Protein AF-A0A414PQW8-F1 (afdb_monomer_lite)

Sequence (145 aa):
TRRVFRAVLTDNGPEFSDEDAIAALIGEGQGETRLFYCDPRRSDQKGACERNHVEIRKLLPKGRGLRFDRLAPADLSLAMSHVNSEPRGALGFATPARAFRAMLGADAEALLDAYGVEDVPVGELDLTPGLIARAREERGDAPLS

Secondary structure (DSSP, 8-state):
-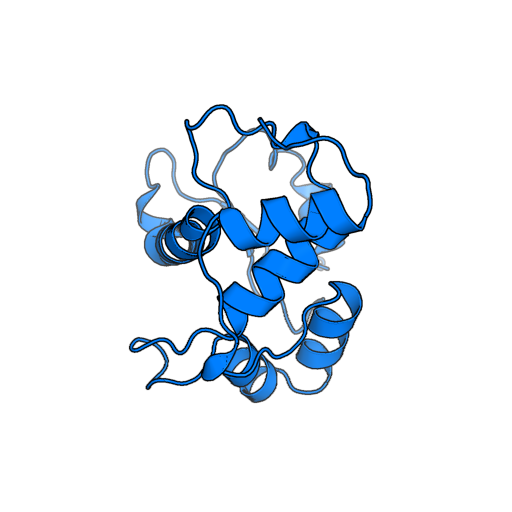TTT-SSEEE-S-GGG--HHHHHHHHTPPTT---EEEPPTT-GGGGHHHHHHHHHHHHHS-TTSS--GGG--HHHHHHHHHHHHHS--GGGTT--HHHHHHHHHTHHHHHHHHHTT-----GGG---SHHHHHHHHHHHTPPP--

pLDDT: mean 92.19, std 6.39, range [59.81, 98.62]

Structure (mmCIF, N/CA/C/O backbone):
data_AF-A0A414PQW8-F1
#
_entry.id   AF-A0A414PQW8-F1
#
loop_
_atom_site.group_PDB
_atom_site.id
_atom_site.type_symbol
_atom_site.label_atom_id
_atom_site.label_alt_id
_atom_site.label_comp_id
_atom_site.label_asym_id
_atom_site.label_entity_id
_atom_site.label_seq_id
_atom_site.pdbx_PDB_ins_code
_atom_site.Cartn_x
_atom_site.Cartn_y
_atom_site.Cartn_z
_atom_site.occupancy
_atom_site.B_iso_or_equiv
_atom_site.auth_seq_id
_atom_site.auth_comp_id
_atom_site.auth_asym_id
_atom_site.auth_atom_id
_atom_site.pdbx_PDB_model_num
ATOM 1 N N . THR A 1 1 ? -14.293 -6.784 6.067 1.00 59.81 1 THR A N 1
ATOM 2 C CA . THR A 1 1 ? -13.756 -5.470 6.507 1.00 59.81 1 THR A CA 1
ATOM 3 C C . THR A 1 1 ? -13.594 -5.332 8.015 1.00 59.81 1 THR A C 1
ATOM 5 O O . THR A 1 1 ? -12.489 -5.004 8.428 1.00 59.81 1 THR A O 1
ATOM 8 N N . ARG A 1 2 ? -14.610 -5.608 8.856 1.00 74.25 2 ARG A N 1
ATOM 9 C CA . ARG A 1 2 ? -14.556 -5.355 10.322 1.00 74.25 2 ARG A CA 1
ATOM 10 C C . ARG A 1 2 ? -13.330 -5.919 11.059 1.00 74.25 2 ARG A C 1
ATOM 12 O O . ARG A 1 2 ? -12.754 -5.243 11.903 1.00 74.25 2 ARG A O 1
ATOM 19 N N . ARG A 1 3 ? -12.906 -7.145 10.729 1.00 78.75 3 ARG A N 1
ATOM 20 C CA . ARG A 1 3 ? -11.729 -7.777 11.352 1.00 78.75 3 ARG A CA 1
ATOM 21 C C . ARG A 1 3 ? -10.398 -7.138 10.956 1.00 78.75 3 ARG A C 1
ATOM 23 O O . ARG A 1 3 ? -9.486 -7.132 11.779 1.00 78.75 3 ARG A O 1
ATOM 30 N N . VAL A 1 4 ? -10.310 -6.623 9.730 1.00 82.62 4 VAL A N 1
ATOM 31 C CA . VAL A 1 4 ? -9.081 -6.074 9.141 1.00 82.62 4 VAL A CA 1
ATOM 32 C C . VAL A 1 4 ? -8.914 -4.604 9.513 1.00 82.62 4 VAL A C 1
ATOM 34 O O . VAL A 1 4 ? -7.872 -4.210 10.021 1.00 82.62 4 VAL A O 1
ATOM 37 N N . PHE A 1 5 ? -9.963 -3.799 9.348 1.00 85.25 5 PHE A N 1
ATOM 38 C CA . PHE A 1 5 ? -9.915 -2.349 9.549 1.00 85.25 5 PHE A CA 1
ATOM 39 C C . PHE A 1 5 ? -10.421 -1.932 10.930 1.00 85.25 5 PHE A C 1
ATOM 41 O O . PHE A 1 5 ? -11.288 -1.072 11.030 1.00 85.25 5 PHE A O 1
ATOM 48 N N . ARG A 1 6 ? -9.953 -2.564 12.014 1.00 87.69 6 ARG A N 1
ATOM 49 C CA . ARG A 1 6 ? -10.504 -2.329 13.369 1.00 87.69 6 ARG A CA 1
ATOM 50 C C . ARG A 1 6 ? -10.535 -0.850 13.760 1.00 87.69 6 ARG A C 1
ATOM 52 O O . ARG A 1 6 ? -11.527 -0.420 14.333 1.00 87.69 6 ARG A O 1
ATOM 59 N N . ALA A 1 7 ? -9.498 -0.112 13.381 1.00 90.88 7 ALA A N 1
ATOM 60 C CA . ALA A 1 7 ? -9.444 1.340 13.403 1.00 90.88 7 ALA A CA 1
ATOM 61 C C . ALA A 1 7 ? -8.796 1.837 12.102 1.00 90.88 7 ALA A C 1
ATOM 63 O O . ALA A 1 7 ? -7.903 1.180 11.559 1.00 90.88 7 ALA A O 1
ATOM 64 N N . VAL A 1 8 ? -9.245 2.988 11.619 1.00 91.75 8 VAL A N 1
ATOM 65 C CA . VAL A 1 8 ? -8.745 3.685 10.436 1.00 91.75 8 VAL A CA 1
ATOM 66 C C . VAL A 1 8 ? -8.411 5.108 10.856 1.00 91.75 8 VAL A C 1
ATOM 68 O O . VAL A 1 8 ? -9.255 5.793 11.417 1.00 91.75 8 VAL A O 1
ATOM 71 N N . LEU A 1 9 ? -7.174 5.533 10.604 1.00 91.44 9 LEU A N 1
ATOM 72 C CA . LEU A 1 9 ? -6.706 6.885 10.893 1.00 91.44 9 LEU A CA 1
ATOM 73 C C . LEU A 1 9 ? -6.414 7.612 9.579 1.00 91.44 9 LEU A C 1
ATOM 75 O O . LEU A 1 9 ? -5.514 7.214 8.833 1.00 91.44 9 LEU A O 1
ATOM 79 N N . THR A 1 10 ? -7.146 8.684 9.312 1.00 90.19 10 THR A N 1
ATOM 80 C CA . THR A 1 10 ? -6.963 9.567 8.156 1.00 90.19 10 THR A CA 1
ATOM 81 C C . THR A 1 10 ? -6.328 10.888 8.590 1.00 90.19 10 THR A C 1
ATOM 83 O O . THR A 1 10 ? -6.155 11.173 9.775 1.00 90.19 10 THR A O 1
ATOM 86 N N . ASP A 1 11 ? -5.889 11.685 7.618 1.00 87.50 11 ASP A N 1
ATOM 87 C CA . ASP A 1 11 ? -5.640 13.105 7.882 1.00 87.50 11 ASP A CA 1
ATOM 88 C C . ASP A 1 11 ? -6.921 13.907 7.606 1.00 87.50 11 ASP A C 1
ATOM 90 O O . ASP A 1 11 ? -7.934 13.356 7.186 1.00 87.50 11 ASP A O 1
ATOM 94 N N . ASN A 1 12 ? -6.871 15.216 7.850 1.00 87.19 12 ASN A N 1
ATOM 95 C CA . ASN A 1 12 ? -7.987 16.128 7.583 1.00 87.19 12 ASN A CA 1
ATOM 96 C C . ASN A 1 12 ? -8.013 16.628 6.127 1.00 87.19 12 ASN A C 1
ATOM 98 O O . ASN A 1 12 ? -8.426 17.762 5.874 1.00 87.19 12 ASN A O 1
ATOM 102 N N . GLY A 1 13 ? -7.495 15.845 5.177 1.00 87.12 13 GLY A N 1
ATOM 103 C CA . GLY A 1 13 ? -7.597 16.163 3.758 1.00 87.12 13 GLY A CA 1
ATOM 104 C C . GLY A 1 13 ? -9.061 16.201 3.296 1.00 87.12 13 GLY A C 1
ATOM 105 O O . GLY A 1 13 ? -9.882 15.424 3.790 1.00 87.12 13 GLY A O 1
ATOM 106 N N . PRO A 1 14 ? -9.427 17.094 2.356 1.00 91.81 14 PRO A N 1
ATOM 107 C CA . PRO A 1 14 ? -10.796 17.190 1.845 1.00 91.81 14 PRO A CA 1
ATOM 108 C C . PRO A 1 14 ? -11.292 15.893 1.187 1.00 91.81 14 PRO A C 1
ATOM 110 O O . PRO A 1 14 ? -12.496 15.646 1.163 1.00 91.81 14 PRO A O 1
ATOM 113 N N . GLU A 1 15 ? -10.391 15.039 0.698 1.00 91.44 15 GLU A N 1
ATOM 114 C CA . GLU A 1 15 ? -10.700 13.706 0.173 1.00 91.44 15 GLU A CA 1
ATOM 115 C C . GLU A 1 15 ? -11.311 12.752 1.217 1.00 91.44 15 GLU A C 1
ATOM 117 O O . GLU A 1 15 ? -11.936 11.765 0.839 1.00 91.44 15 GLU A O 1
ATOM 122 N N . PHE A 1 16 ? -11.171 13.058 2.512 1.00 92.31 16 PHE A N 1
ATOM 123 C CA . PHE A 1 16 ? -11.735 12.290 3.626 1.00 92.31 16 PHE A CA 1
ATOM 124 C C . PHE A 1 16 ? -12.904 13.009 4.316 1.00 92.31 16 PHE A C 1
ATOM 126 O O . PHE A 1 16 ? -13.234 12.672 5.447 1.00 92.31 16 PHE A O 1
ATOM 133 N N . SER A 1 17 ? -13.515 14.011 3.676 1.00 92.81 17 SER A N 1
ATOM 134 C CA . SER A 1 17 ? -14.595 14.810 4.284 1.00 92.81 17 SER A CA 1
ATOM 135 C C . SER A 1 17 ? -15.955 14.107 4.353 1.00 92.81 17 SER A C 1
ATOM 137 O O . SER A 1 17 ? -16.805 14.514 5.139 1.00 92.81 17 SER A O 1
ATOM 139 N N . ASP A 1 18 ? -16.169 13.053 3.561 1.00 95.12 18 ASP A N 1
ATOM 140 C CA . ASP A 1 18 ? -17.387 12.235 3.621 1.00 95.12 18 ASP A CA 1
ATOM 141 C C . ASP A 1 18 ? -17.264 11.164 4.720 1.00 95.12 18 ASP A C 1
ATOM 143 O O . ASP A 1 18 ? -17.057 9.974 4.462 1.00 95.12 18 ASP A O 1
ATOM 147 N N . GLU A 1 19 ? -17.313 11.629 5.970 1.00 93.44 19 GLU A N 1
ATOM 148 C CA . GLU A 1 19 ? -17.167 10.814 7.183 1.00 93.44 19 GLU A CA 1
ATOM 149 C C . GLU A 1 19 ? -18.164 9.647 7.215 1.00 93.44 19 GLU A C 1
ATOM 151 O O . GLU A 1 19 ? -17.771 8.506 7.468 1.00 93.44 19 GLU A O 1
ATOM 156 N N . ASP A 1 20 ? -19.432 9.912 6.887 1.00 92.69 20 ASP A N 1
ATOM 157 C CA . ASP A 1 20 ? -20.512 8.924 6.924 1.00 92.69 20 ASP A CA 1
ATOM 158 C C . ASP A 1 20 ? -20.291 7.800 5.905 1.00 92.69 20 ASP A C 1
ATOM 160 O O . ASP A 1 20 ? -20.425 6.615 6.238 1.00 92.69 20 ASP A O 1
ATOM 164 N N . ALA A 1 21 ? -19.910 8.136 4.666 1.00 93.88 21 ALA A N 1
ATOM 165 C CA . ALA A 1 21 ? -19.641 7.129 3.645 1.00 93.88 21 ALA A CA 1
ATOM 166 C C . ALA A 1 21 ? -18.437 6.251 4.015 1.00 93.88 21 ALA A C 1
ATOM 168 O O . ALA A 1 21 ? -18.473 5.029 3.824 1.00 93.88 21 ALA A O 1
ATOM 169 N N . ILE A 1 22 ? -17.379 6.846 4.574 1.00 93.19 22 ILE A N 1
ATOM 170 C CA . ILE A 1 22 ? -16.183 6.107 4.993 1.00 93.19 22 ILE A CA 1
ATOM 171 C C . ILE A 1 22 ? -16.508 5.210 6.191 1.00 93.19 22 ILE A C 1
ATOM 173 O O . ILE A 1 22 ? -16.169 4.024 6.162 1.00 93.19 22 ILE A O 1
ATOM 177 N N . ALA A 1 23 ? -17.197 5.734 7.209 1.00 92.44 23 ALA A N 1
ATOM 178 C CA . ALA A 1 23 ? -17.631 4.980 8.383 1.00 92.44 23 ALA A CA 1
ATOM 179 C C . ALA A 1 23 ? -18.491 3.769 7.976 1.00 92.44 23 ALA A C 1
ATOM 181 O O . ALA A 1 23 ? -18.226 2.635 8.399 1.00 92.44 23 ALA A O 1
ATOM 182 N N . ALA A 1 24 ? -19.449 3.966 7.065 1.00 91.06 24 ALA A N 1
ATOM 183 C CA . ALA A 1 24 ? -20.265 2.887 6.516 1.00 91.06 24 ALA A CA 1
ATOM 184 C C . ALA A 1 24 ? -19.417 1.839 5.769 1.00 91.06 24 ALA A C 1
ATOM 186 O O . ALA A 1 24 ? -19.567 0.637 6.009 1.00 91.06 24 ALA A O 1
ATOM 187 N N . LEU A 1 25 ? -18.478 2.271 4.917 1.00 90.50 25 LEU A N 1
ATOM 188 C CA . LEU A 1 25 ? -17.597 1.385 4.145 1.00 90.50 25 LEU A CA 1
ATOM 189 C C . LEU A 1 25 ? -16.722 0.498 5.044 1.00 90.50 25 LEU A C 1
ATOM 191 O O . LEU A 1 25 ? -16.559 -0.703 4.794 1.00 90.50 25 LEU A O 1
ATOM 195 N N . ILE A 1 26 ? -16.164 1.065 6.116 1.00 90.94 26 ILE A N 1
ATOM 196 C CA . ILE A 1 26 ? -15.331 0.311 7.065 1.00 90.94 26 ILE A CA 1
ATOM 197 C C . ILE A 1 26 ? -16.175 -0.545 8.026 1.00 90.94 26 ILE A C 1
ATOM 199 O O . ILE A 1 26 ? -15.628 -1.374 8.771 1.00 90.94 26 ILE A O 1
ATOM 203 N N . GLY A 1 27 ? -17.503 -0.414 7.966 1.00 89.75 27 GLY A N 1
ATOM 204 C CA . GLY A 1 27 ? -18.483 -1.169 8.738 1.00 89.75 27 GLY A CA 1
ATOM 205 C C . GLY A 1 27 ? -18.602 -0.687 10.180 1.00 89.75 27 GLY A C 1
ATOM 206 O O . GLY A 1 27 ? -18.686 -1.518 11.089 1.00 89.75 27 GLY A O 1
ATOM 207 N N . GLU A 1 28 ? -18.493 0.616 10.412 1.00 91.12 28 GLU A N 1
ATOM 208 C CA . GLU A 1 28 ? -18.782 1.235 11.705 1.00 91.12 28 GLU A CA 1
ATOM 209 C C . GLU A 1 28 ? -20.256 1.014 12.073 1.00 91.12 28 GLU A C 1
ATOM 211 O O . GLU A 1 28 ? -21.153 1.218 11.257 1.00 91.12 28 GLU A O 1
ATOM 216 N N . GLY A 1 29 ? -20.497 0.469 13.269 1.00 88.00 29 GLY A N 1
ATOM 217 C CA . GLY A 1 29 ? -21.844 0.242 13.792 1.00 88.00 29 GLY A CA 1
ATOM 218 C C . GLY A 1 29 ? -22.327 1.393 14.673 1.00 88.00 29 GLY A C 1
ATOM 219 O O . GLY A 1 29 ? -21.551 2.245 15.093 1.00 88.00 29 GLY A O 1
ATOM 220 N N . GLN A 1 30 ? -23.614 1.387 15.018 1.00 87.50 30 GLN A N 1
ATOM 221 C CA . GLN A 1 30 ? -24.172 2.376 15.939 1.00 87.50 30 GLN A CA 1
ATOM 222 C C . GLN A 1 30 ? -23.455 2.330 17.301 1.00 87.50 30 GLN A C 1
ATOM 224 O O . GLN A 1 30 ? -23.421 1.288 17.954 1.00 87.50 30 GLN A O 1
ATOM 229 N N . GLY A 1 31 ? -22.915 3.473 17.734 1.00 88.44 31 GLY A N 1
ATOM 230 C CA . GLY A 1 31 ? -22.182 3.603 18.999 1.00 88.44 31 GLY A CA 1
ATOM 231 C C . GLY A 1 31 ? -20.744 3.070 18.968 1.00 88.44 31 GLY A C 1
ATOM 232 O O . GLY A 1 31 ? -20.078 3.081 20.001 1.00 88.44 31 GLY A O 1
ATOM 233 N N . GLU A 1 32 ? -20.258 2.609 17.815 1.00 91.50 32 GLU A N 1
ATOM 234 C CA . GLU A 1 32 ? -18.840 2.340 17.582 1.00 91.50 32 GLU A CA 1
ATOM 235 C C . GLU A 1 32 ? -18.171 3.591 16.991 1.00 91.50 32 GLU A C 1
ATOM 237 O O . GLU A 1 32 ? -18.826 4.385 16.329 1.00 91.50 32 GLU A O 1
ATOM 242 N N . THR A 1 33 ? -16.860 3.742 17.191 1.00 90.88 33 THR A N 1
ATOM 243 C CA . THR A 1 33 ? -16.037 4.714 16.455 1.00 90.88 33 THR A CA 1
ATOM 244 C C . THR A 1 33 ? -14.787 4.001 15.984 1.00 90.88 33 THR A C 1
ATOM 246 O O . THR A 1 33 ? -14.040 3.431 16.786 1.00 90.88 33 THR A O 1
ATOM 249 N N . ARG A 1 34 ? -14.596 3.963 14.669 1.00 93.00 34 ARG A N 1
ATOM 250 C CA . ARG A 1 34 ? -13.509 3.237 14.007 1.00 93.00 34 ARG A CA 1
ATOM 251 C C . ARG A 1 34 ? -12.776 4.119 13.014 1.00 93.00 34 ARG A C 1
ATOM 253 O O . ARG A 1 34 ? -11.604 3.847 12.768 1.00 93.00 34 ARG A O 1
ATOM 260 N N . LEU A 1 35 ? -13.423 5.148 12.478 1.00 94.00 35 LEU A N 1
ATOM 261 C CA . LEU A 1 35 ? -12.769 6.218 11.739 1.00 94.00 35 LEU A CA 1
ATOM 262 C C . LEU A 1 35 ? -12.265 7.303 12.702 1.00 94.00 35 LEU A C 1
ATOM 264 O O . LEU A 1 35 ? -13.001 7.804 13.546 1.00 94.00 35 LEU A O 1
ATOM 268 N N . PHE A 1 36 ? -10.992 7.656 12.573 1.00 93.00 36 PHE A N 1
ATOM 269 C CA . PHE A 1 36 ? -10.323 8.683 13.359 1.00 93.00 36 PHE A CA 1
ATOM 270 C C . PHE A 1 36 ? -9.572 9.628 12.429 1.00 93.00 36 PHE A C 1
ATOM 272 O O . PHE A 1 36 ? -9.051 9.206 11.397 1.00 93.00 36 PHE A O 1
ATOM 279 N N . TYR A 1 37 ? -9.434 10.880 12.851 1.00 91.88 37 TYR A N 1
ATOM 280 C CA . TYR A 1 37 ? -8.698 11.911 12.129 1.00 91.88 37 TYR A CA 1
ATOM 281 C C . TYR A 1 37 ? -7.528 12.397 12.978 1.00 91.88 37 TYR A C 1
ATOM 283 O O . TYR A 1 37 ? -7.627 12.477 14.204 1.00 91.88 37 TYR A O 1
ATOM 291 N N . CYS A 1 38 ? -6.405 12.715 12.336 1.00 89.06 38 CYS A N 1
ATOM 292 C CA . CYS A 1 38 ? -5.295 13.368 13.026 1.00 89.06 38 CYS A CA 1
ATOM 293 C C . CYS A 1 38 ? -5.717 14.723 13.602 1.00 89.06 38 CYS A C 1
ATOM 295 O O . CYS A 1 38 ? -6.545 15.427 13.026 1.00 89.06 38 CYS A O 1
ATOM 297 N N . ASP A 1 39 ? -5.065 15.151 14.676 1.00 86.69 39 ASP A N 1
ATOM 298 C CA . ASP A 1 39 ? -5.246 16.507 15.179 1.00 86.69 39 ASP A CA 1
ATOM 299 C C . ASP A 1 39 ? -4.763 17.538 14.138 1.00 86.69 39 ASP A C 1
ATOM 301 O O . ASP A 1 39 ? -3.804 17.289 13.384 1.00 86.69 39 ASP A O 1
ATOM 305 N N . PRO A 1 40 ? -5.365 18.742 14.095 1.00 81.56 40 PRO A N 1
ATOM 306 C CA . PRO A 1 40 ? -4.900 19.809 13.223 1.00 81.56 40 PRO A CA 1
ATOM 307 C C . PRO A 1 40 ? -3.401 20.078 13.407 1.00 81.56 40 PRO A C 1
ATOM 309 O O . PRO A 1 40 ? -2.922 20.320 14.514 1.00 81.56 40 PRO A O 1
ATOM 312 N N . ARG A 1 41 ? -2.656 20.072 12.294 1.00 75.25 41 ARG A N 1
ATOM 313 C CA . ARG A 1 41 ? -1.193 20.280 12.246 1.00 75.25 41 ARG A CA 1
ATOM 314 C C . ARG A 1 41 ? -0.359 19.202 12.961 1.00 75.25 41 ARG A C 1
ATOM 316 O O . ARG A 1 41 ? 0.816 19.440 13.227 1.00 75.25 41 ARG A O 1
ATOM 323 N N . ARG A 1 42 ? -0.919 18.016 13.226 1.00 80.50 42 ARG A N 1
ATOM 324 C CA . ARG A 1 42 ? -0.208 16.865 13.814 1.00 80.50 42 ARG A CA 1
ATOM 325 C C . ARG A 1 42 ? 0.002 15.729 12.814 1.00 80.50 42 ARG A C 1
ATOM 327 O O . ARG A 1 42 ? -0.394 14.587 13.029 1.00 80.50 42 ARG A O 1
ATOM 334 N N . SER A 1 43 ? 0.670 16.035 11.700 1.00 68.75 43 SER A N 1
ATOM 335 C CA . SER A 1 43 ? 1.029 15.031 10.681 1.00 68.75 43 SER A CA 1
ATOM 336 C C . SER A 1 43 ? 1.956 13.926 11.216 1.00 68.75 43 SER A C 1
ATOM 338 O O . SER A 1 43 ? 2.061 12.857 10.618 1.00 68.75 43 SER A O 1
ATOM 340 N N . ASP A 1 44 ? 2.610 14.154 12.358 1.00 78.00 44 ASP A N 1
ATOM 341 C CA . ASP A 1 44 ? 3.437 13.182 13.076 1.00 78.00 44 ASP A CA 1
ATOM 342 C C . ASP A 1 44 ? 2.648 11.959 13.579 1.00 78.00 44 ASP A C 1
ATOM 344 O O . A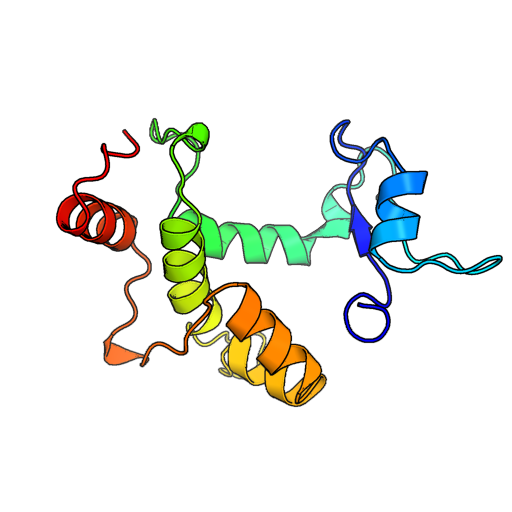SP A 1 44 ? 3.220 10.874 13.695 1.00 78.00 44 ASP A O 1
ATOM 348 N N . GLN A 1 45 ? 1.329 12.079 13.781 1.00 81.00 45 GLN A N 1
ATOM 349 C CA . GLN A 1 45 ? 0.459 10.968 14.198 1.00 81.00 45 GLN A CA 1
ATOM 350 C C . GLN A 1 45 ? 0.344 9.849 13.143 1.00 81.00 45 GLN A C 1
ATOM 352 O O . GLN A 1 45 ? -0.078 8.739 13.461 1.00 81.00 45 GLN A O 1
ATOM 357 N N . LYS A 1 46 ? 0.791 10.099 11.902 1.00 80.44 46 LYS A N 1
ATOM 358 C CA . LYS A 1 46 ? 0.824 9.132 10.789 1.00 80.44 46 LYS A CA 1
ATOM 359 C C . LYS A 1 46 ? 2.245 8.718 10.388 1.00 80.44 46 LYS A C 1
ATOM 361 O O . LYS A 1 46 ? 2.463 8.243 9.274 1.00 80.44 46 LYS A O 1
ATOM 366 N N . GLY A 1 47 ? 3.225 8.817 11.291 1.00 79.38 47 GLY A N 1
ATOM 367 C CA . GLY A 1 47 ? 4.632 8.515 10.981 1.00 79.38 47 GLY A CA 1
ATOM 368 C C . GLY A 1 47 ? 4.897 7.107 10.414 1.00 79.38 47 GLY A C 1
ATOM 369 O O . GLY A 1 47 ? 5.839 6.912 9.647 1.00 79.38 47 GLY A O 1
ATOM 370 N N . ALA A 1 48 ? 4.067 6.109 10.738 1.00 82.00 48 ALA A N 1
ATOM 371 C CA . ALA A 1 48 ? 4.148 4.784 10.112 1.00 82.00 48 ALA A CA 1
ATOM 372 C C . ALA A 1 48 ? 3.660 4.781 8.650 1.00 82.00 48 ALA A C 1
ATOM 374 O O . ALA A 1 48 ? 4.298 4.158 7.803 1.00 82.00 48 ALA A O 1
ATOM 375 N N . CYS A 1 49 ? 2.585 5.515 8.342 1.00 82.38 49 CYS A N 1
ATOM 376 C CA . CYS A 1 49 ? 2.078 5.656 6.975 1.00 82.38 49 CYS A CA 1
ATOM 377 C C . CYS A 1 49 ? 3.106 6.357 6.083 1.00 82.38 49 CYS A C 1
ATOM 379 O O . CYS A 1 49 ? 3.388 5.878 4.990 1.00 82.38 49 CYS A O 1
ATOM 381 N N . GLU A 1 50 ? 3.748 7.422 6.575 1.00 82.81 50 GLU A N 1
ATOM 382 C CA . GLU A 1 50 ? 4.778 8.122 5.797 1.00 82.81 50 GLU A CA 1
ATOM 383 C C . GLU A 1 50 ? 5.990 7.244 5.479 1.00 82.81 50 GLU A C 1
ATOM 385 O O . GLU A 1 50 ? 6.522 7.313 4.371 1.00 82.81 50 GLU A O 1
ATOM 390 N N . ARG A 1 51 ? 6.399 6.361 6.400 1.00 86.94 51 ARG A N 1
ATOM 391 C CA . ARG A 1 51 ? 7.447 5.372 6.107 1.00 86.94 51 ARG A CA 1
ATOM 392 C C . ARG A 1 51 ? 7.016 4.397 5.015 1.00 86.94 51 ARG A C 1
ATOM 394 O O . ARG A 1 51 ? 7.785 4.171 4.089 1.00 86.94 51 ARG A O 1
ATOM 401 N N . ASN A 1 52 ? 5.786 3.888 5.061 1.00 87.19 52 ASN A N 1
ATOM 402 C CA . ASN A 1 52 ? 5.268 3.022 3.998 1.00 87.19 52 ASN A CA 1
ATOM 403 C C . ASN A 1 52 ? 5.183 3.761 2.650 1.00 87.19 52 ASN A C 1
ATOM 405 O O . ASN A 1 52 ? 5.500 3.188 1.609 1.00 87.19 52 ASN A O 1
ATOM 409 N N . HIS A 1 53 ? 4.838 5.052 2.652 1.00 90.38 53 HIS A N 1
ATOM 410 C CA . HIS A 1 53 ? 4.839 5.867 1.436 1.00 90.38 53 HIS A CA 1
ATOM 411 C C . HIS A 1 53 ? 6.232 5.982 0.805 1.00 90.38 53 HIS A C 1
ATOM 413 O O . HIS A 1 53 ? 6.333 6.043 -0.419 1.00 90.38 53 HIS A O 1
ATOM 419 N N . VAL A 1 54 ? 7.310 6.011 1.598 1.00 92.62 54 VAL A N 1
ATOM 420 C CA . VAL A 1 54 ? 8.685 6.017 1.063 1.00 92.62 54 VAL A CA 1
ATOM 421 C C . VAL A 1 54 ? 8.960 4.762 0.236 1.00 92.62 54 VAL A C 1
ATOM 423 O O . VAL A 1 54 ? 9.571 4.868 -0.824 1.00 92.62 54 VAL A O 1
ATOM 426 N N . GLU A 1 55 ? 8.458 3.607 0.665 1.00 95.06 55 GLU A N 1
ATOM 427 C CA . GLU A 1 55 ? 8.642 2.344 -0.054 1.00 95.06 55 GLU A CA 1
ATOM 428 C C . GLU A 1 55 ? 7.935 2.350 -1.410 1.00 95.06 55 GLU A C 1
ATOM 430 O O . GLU A 1 55 ? 8.539 2.027 -2.430 1.00 95.06 55 GLU A O 1
ATOM 435 N N . ILE A 1 56 ? 6.694 2.839 -1.450 1.00 95.00 56 ILE A N 1
ATOM 436 C CA . ILE A 1 56 ? 5.928 2.996 -2.696 1.00 95.00 56 ILE A CA 1
ATOM 437 C C . ILE A 1 56 ? 6.617 4.002 -3.637 1.00 95.00 56 ILE A C 1
ATOM 439 O O . ILE A 1 56 ? 6.684 3.799 -4.851 1.00 95.00 56 ILE A O 1
ATOM 443 N N . ARG A 1 57 ? 7.189 5.081 -3.084 1.00 94.75 57 ARG A N 1
ATOM 444 C CA . ARG A 1 57 ? 7.885 6.127 -3.855 1.00 94.75 57 ARG A CA 1
ATOM 445 C C . ARG A 1 57 ? 9.179 5.649 -4.518 1.00 94.75 57 ARG A C 1
ATOM 447 O O . ARG A 1 57 ? 9.653 6.350 -5.410 1.00 94.75 57 ARG A O 1
ATOM 454 N N . LYS A 1 58 ? 9.740 4.493 -4.138 1.00 94.81 58 LYS A N 1
ATOM 455 C CA . LYS A 1 58 ? 10.871 3.895 -4.868 1.00 94.81 58 LYS A CA 1
ATOM 456 C C . LYS A 1 58 ? 10.482 3.579 -6.320 1.00 94.81 58 LYS A C 1
ATOM 458 O O . LYS A 1 58 ? 11.236 3.910 -7.232 1.00 94.81 58 LYS A O 1
ATOM 463 N N . LEU A 1 59 ? 9.276 3.039 -6.530 1.00 95.81 59 LEU A N 1
ATOM 464 C CA . LEU A 1 59 ? 8.735 2.719 -7.857 1.00 95.81 59 LEU A CA 1
ATOM 465 C C . LEU A 1 59 ? 7.961 3.885 -8.482 1.00 95.81 59 LEU A C 1
ATOM 467 O O . LEU A 1 59 ? 8.022 4.088 -9.692 1.00 95.81 59 LEU A O 1
ATOM 471 N N . LEU A 1 60 ? 7.255 4.670 -7.664 1.00 94.81 60 LEU A N 1
ATOM 472 C CA . LE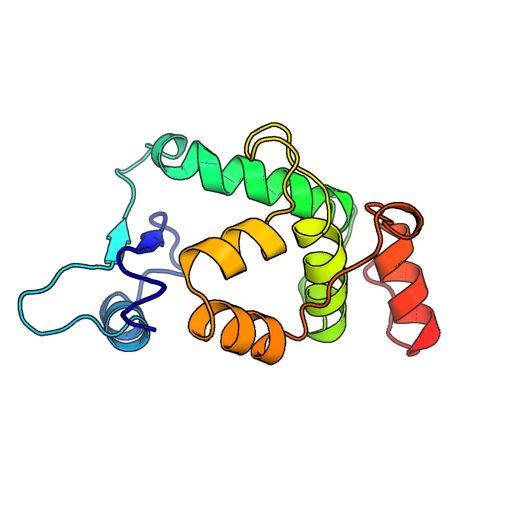U A 1 60 ? 6.424 5.796 -8.106 1.00 94.81 60 LEU A CA 1
ATOM 473 C C . LEU A 1 60 ? 6.930 7.127 -7.515 1.00 94.81 60 LEU A C 1
ATOM 475 O O . LEU A 1 60 ? 6.279 7.720 -6.646 1.00 94.81 60 LEU A O 1
ATOM 479 N N . PRO A 1 61 ? 8.112 7.617 -7.936 1.00 92.50 61 PRO A N 1
ATOM 480 C CA . PRO A 1 61 ? 8.721 8.805 -7.356 1.00 92.50 61 PRO A CA 1
ATOM 481 C C . PRO A 1 61 ? 7.908 10.068 -7.649 1.00 92.50 61 PRO A C 1
ATOM 483 O O . PRO A 1 61 ? 7.651 10.440 -8.797 1.00 92.50 61 PRO A O 1
ATOM 486 N N . LYS A 1 62 ? 7.555 10.792 -6.585 1.00 85.62 62 LYS A N 1
ATOM 487 C CA . LYS A 1 62 ? 6.889 12.094 -6.691 1.00 85.62 62 LYS A CA 1
ATOM 488 C C . LYS A 1 62 ? 7.822 13.128 -7.338 1.00 85.62 62 LYS A C 1
ATOM 490 O O . LYS A 1 62 ? 9.029 13.112 -7.112 1.00 85.62 62 LYS A O 1
ATOM 495 N N . GLY A 1 63 ? 7.254 14.061 -8.106 1.00 81.31 63 GLY A N 1
ATOM 496 C CA . GLY A 1 63 ? 7.985 15.223 -8.633 1.00 81.31 63 GLY A CA 1
ATOM 497 C C . GLY A 1 63 ? 8.889 14.937 -9.835 1.00 81.31 63 GLY A C 1
ATOM 498 O O . GLY A 1 63 ? 9.672 15.799 -10.214 1.00 81.31 63 GLY A O 1
ATOM 499 N N . ARG A 1 64 ? 8.779 13.753 -10.452 1.00 80.75 64 ARG A N 1
ATOM 500 C CA . ARG A 1 64 ? 9.537 13.371 -11.658 1.00 80.75 64 ARG A CA 1
ATOM 501 C C . ARG A 1 64 ? 8.727 13.428 -12.957 1.00 80.75 64 ARG A C 1
ATOM 503 O O . ARG A 1 64 ? 9.036 12.718 -13.903 1.00 80.75 64 ARG A O 1
ATOM 510 N N . GLY A 1 65 ? 7.666 14.234 -12.989 1.00 83.81 65 GLY A N 1
ATOM 511 C CA . GLY A 1 65 ? 6.778 14.331 -14.155 1.00 83.81 65 GLY A CA 1
ATOM 512 C C . GLY A 1 65 ? 5.848 13.129 -14.351 1.00 83.81 65 GLY A C 1
ATOM 513 O O . GLY A 1 65 ? 5.149 13.078 -15.352 1.00 83.81 65 GLY A O 1
ATOM 514 N N . LEU A 1 66 ? 5.799 12.187 -13.399 1.00 88.75 66 LEU A N 1
ATOM 515 C CA . LEU A 1 66 ? 4.890 11.046 -13.474 1.00 88.75 66 LEU A CA 1
ATOM 516 C C . LEU A 1 66 ? 3.425 11.494 -13.370 1.00 88.75 66 LEU A C 1
ATOM 518 O O . LEU A 1 66 ? 3.019 12.160 -12.414 1.00 88.75 66 LEU A O 1
ATOM 522 N N . ARG A 1 67 ? 2.636 11.075 -14.352 1.00 91.00 67 ARG A N 1
ATOM 523 C CA . ARG A 1 67 ? 1.190 11.227 -14.482 1.00 91.00 67 ARG A CA 1
ATOM 524 C C . ARG A 1 67 ? 0.490 10.120 -13.702 1.00 91.00 67 ARG A C 1
ATOM 526 O O . ARG A 1 67 ? 0.191 9.058 -14.240 1.00 91.00 67 ARG A O 1
ATOM 533 N N . PHE A 1 68 ? 0.243 10.364 -12.417 1.00 91.00 68 PHE A N 1
ATOM 534 C CA . PHE A 1 68 ? -0.469 9.417 -11.545 1.00 91.00 68 PHE A CA 1
ATOM 535 C C . PHE A 1 68 ? -1.900 9.135 -12.027 1.00 91.00 68 PHE A C 1
ATOM 537 O O . PHE A 1 68 ? -2.424 8.056 -11.784 1.00 91.00 68 PHE A O 1
ATOM 544 N N . ASP A 1 69 ? -2.502 10.062 -12.774 1.00 91.06 69 ASP A N 1
ATOM 545 C CA . ASP A 1 69 ? -3.800 9.897 -13.434 1.00 91.06 69 ASP A CA 1
ATOM 546 C C . ASP A 1 69 ? -3.802 8.833 -14.546 1.00 91.06 69 ASP A C 1
ATOM 548 O O . ASP A 1 69 ? -4.867 8.395 -14.967 1.00 91.06 69 ASP A O 1
ATOM 552 N N . ARG A 1 70 ? -2.625 8.393 -15.017 1.00 93.31 70 ARG A N 1
ATOM 553 C CA . ARG A 1 70 ? -2.481 7.305 -16.000 1.00 93.31 70 ARG A CA 1
ATOM 554 C C . ARG A 1 70 ? -2.267 5.928 -15.371 1.00 93.31 70 ARG A C 1
ATOM 556 O O . ARG A 1 70 ? -2.1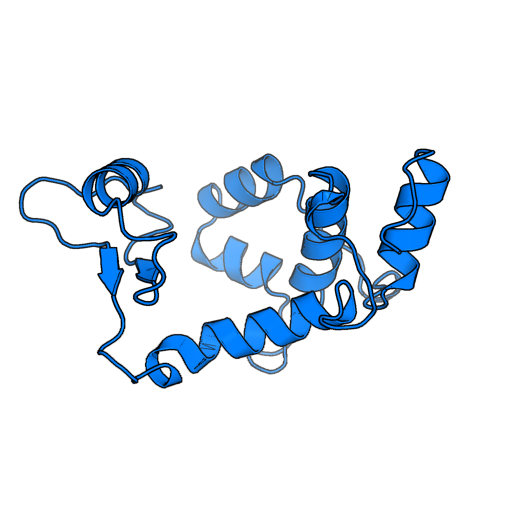42 4.952 -16.116 1.00 93.31 70 ARG A O 1
ATOM 563 N N . LEU A 1 71 ? -2.167 5.841 -14.044 1.00 95.00 71 LEU A N 1
ATOM 564 C CA . LEU A 1 71 ? -1.975 4.565 -13.361 1.00 95.00 71 LEU A CA 1
ATOM 565 C C . LEU A 1 71 ? -3.191 3.665 -13.575 1.00 95.00 71 LEU A C 1
ATOM 567 O O . LEU A 1 71 ? -4.328 4.060 -13.323 1.00 95.00 71 LEU A O 1
ATOM 571 N N . ALA A 1 72 ? -2.926 2.446 -14.026 1.00 95.44 72 ALA A N 1
ATOM 572 C CA . ALA A 1 72 ? -3.914 1.390 -14.122 1.00 95.44 72 ALA A CA 1
ATOM 573 C C . ALA A 1 72 ? -3.865 0.513 -12.859 1.00 95.44 72 ALA A C 1
ATOM 575 O O . ALA A 1 72 ? -2.817 0.433 -12.208 1.00 95.44 72 ALA A O 1
ATOM 576 N N . PRO A 1 73 ? -4.949 -0.215 -12.529 1.00 96.69 73 PRO A N 1
ATOM 577 C CA . PRO A 1 73 ? -4.935 -1.187 -11.437 1.00 96.69 73 PRO A CA 1
ATOM 578 C C . PRO A 1 73 ? -3.750 -2.160 -11.518 1.00 96.69 73 PRO A C 1
ATOM 580 O O . PRO A 1 73 ? -3.082 -2.378 -10.516 1.00 96.69 73 PRO A O 1
ATOM 583 N N . ALA A 1 74 ? -3.411 -2.634 -12.723 1.00 97.31 74 ALA A N 1
ATOM 584 C CA . ALA A 1 74 ? -2.276 -3.530 -12.952 1.00 97.31 74 ALA A CA 1
ATOM 585 C C . ALA A 1 74 ? -0.919 -2.936 -12.520 1.00 97.31 74 ALA A C 1
ATOM 587 O O . ALA A 1 74 ? -0.064 -3.670 -12.028 1.00 97.31 74 ALA A O 1
ATOM 588 N N . ASP A 1 75 ? -0.715 -1.619 -12.650 1.00 97.50 75 ASP A N 1
ATOM 589 C CA . ASP A 1 75 ? 0.520 -0.975 -12.179 1.00 97.50 75 ASP A CA 1
ATOM 590 C C . ASP A 1 75 ? 0.623 -1.012 -10.659 1.00 97.50 75 ASP A C 1
ATOM 592 O O . ASP A 1 75 ? 1.698 -1.239 -10.108 1.00 97.50 75 ASP A O 1
ATOM 596 N N . LEU A 1 76 ? -0.500 -0.769 -9.978 1.00 97.00 76 LEU A N 1
ATOM 597 C CA . LEU A 1 76 ? -0.551 -0.758 -8.523 1.00 97.00 76 LEU A CA 1
ATOM 598 C C . LEU A 1 76 ? -0.449 -2.174 -7.965 1.00 97.00 76 LEU A C 1
ATOM 600 O O . LEU A 1 76 ? 0.313 -2.377 -7.028 1.00 97.00 76 LEU A O 1
ATOM 604 N N . SER A 1 77 ? -1.126 -3.154 -8.562 1.00 98.31 77 SER A N 1
ATOM 605 C CA . SER A 1 77 ? -0.977 -4.570 -8.212 1.00 98.31 77 SER A CA 1
ATOM 606 C C . SER A 1 77 ? 0.486 -5.012 -8.313 1.00 98.31 77 SER A C 1
ATOM 608 O O . SER A 1 77 ? 1.040 -5.545 -7.349 1.00 98.31 77 SER A O 1
ATOM 610 N N . LEU A 1 78 ? 1.163 -4.683 -9.419 1.00 98.50 78 LEU A N 1
ATOM 611 C CA . LEU A 1 78 ? 2.581 -4.989 -9.606 1.00 98.50 78 LEU A CA 1
ATOM 612 C C . LEU A 1 78 ? 3.467 -4.262 -8.582 1.00 98.50 78 LEU A C 1
ATOM 614 O O . LEU A 1 78 ? 4.281 -4.890 -7.904 1.00 98.50 78 LEU A O 1
ATOM 618 N N . ALA A 1 79 ? 3.285 -2.950 -8.410 1.00 97.88 79 ALA A N 1
ATOM 619 C CA . ALA A 1 79 ? 4.055 -2.175 -7.440 1.00 97.88 79 ALA A CA 1
ATOM 620 C C . ALA A 1 79 ? 3.893 -2.723 -6.014 1.00 97.88 79 ALA A C 1
ATOM 622 O O . ALA A 1 79 ? 4.876 -2.883 -5.290 1.00 97.88 79 ALA A O 1
ATOM 623 N N . MET A 1 80 ? 2.660 -3.040 -5.614 1.00 98.06 80 MET A N 1
ATOM 624 C CA . MET A 1 80 ? 2.355 -3.555 -4.283 1.00 98.06 80 MET A CA 1
ATOM 625 C C . MET A 1 80 ? 2.866 -4.983 -4.085 1.00 98.06 80 MET A C 1
ATOM 627 O O . MET A 1 80 ? 3.280 -5.297 -2.970 1.00 98.06 80 MET A O 1
ATOM 631 N N . SER A 1 81 ? 2.917 -5.813 -5.131 1.00 98.62 81 SER A N 1
ATOM 632 C CA . SER A 1 81 ? 3.528 -7.153 -5.084 1.00 98.62 81 SER A CA 1
ATOM 633 C C . SER A 1 81 ? 5.008 -7.066 -4.715 1.00 98.62 81 SER A C 1
ATOM 635 O O . SER A 1 81 ? 5.458 -7.692 -3.755 1.00 98.62 81 SER A O 1
ATOM 637 N N . HIS A 1 82 ? 5.754 -6.181 -5.379 1.00 98.56 82 HIS A N 1
ATOM 638 C CA . HIS A 1 82 ? 7.170 -5.966 -5.082 1.00 98.56 82 HIS A CA 1
ATOM 639 C C . HIS A 1 82 ? 7.394 -5.304 -3.713 1.00 98.56 82 HIS A C 1
ATOM 641 O O . HIS A 1 82 ? 8.207 -5.774 -2.916 1.00 98.56 82 HIS A O 1
ATOM 647 N N . VAL A 1 83 ? 6.647 -4.244 -3.388 1.00 97.88 83 VAL A N 1
ATOM 648 C CA . VAL A 1 83 ? 6.806 -3.509 -2.117 1.00 97.88 83 VAL A CA 1
ATOM 649 C C . VAL A 1 83 ? 6.480 -4.379 -0.902 1.00 97.88 83 VAL A C 1
ATOM 651 O O . VAL A 1 83 ? 7.183 -4.301 0.113 1.00 97.88 83 VAL A O 1
ATOM 654 N N . ASN A 1 84 ? 5.431 -5.204 -0.988 1.00 97.88 84 ASN A N 1
ATOM 655 C CA . ASN A 1 84 ? 5.004 -6.075 0.109 1.00 97.88 84 ASN A CA 1
ATOM 656 C C . ASN A 1 84 ? 5.769 -7.403 0.172 1.00 97.88 84 ASN A C 1
ATOM 658 O O . ASN A 1 84 ? 5.633 -8.117 1.169 1.00 97.88 84 ASN A O 1
ATOM 662 N N . SER A 1 85 ? 6.605 -7.690 -0.828 1.00 98.19 85 SER A N 1
ATOM 663 C CA . SER A 1 85 ? 7.541 -8.819 -0.845 1.00 98.19 85 SER A CA 1
ATOM 664 C C . SER A 1 85 ? 8.963 -8.434 -0.415 1.00 98.19 85 SER A C 1
ATOM 666 O O . SER A 1 85 ? 9.783 -9.310 -0.153 1.00 98.19 85 SER A O 1
ATOM 668 N N . GLU A 1 86 ? 9.264 -7.140 -0.257 1.00 97.44 86 GLU A N 1
ATOM 669 C CA . GLU A 1 86 ? 10.552 -6.668 0.268 1.00 97.44 86 GLU A CA 1
ATOM 670 C C . GLU A 1 86 ? 10.666 -6.936 1.788 1.00 97.44 86 GLU A C 1
ATOM 672 O O . GLU A 1 86 ? 9.854 -6.423 2.571 1.00 97.44 86 GLU A O 1
ATOM 677 N N . PRO A 1 87 ? 11.674 -7.703 2.251 1.00 96.69 87 PRO A N 1
ATOM 678 C CA . PRO A 1 87 ? 11.914 -7.928 3.675 1.00 96.69 87 PRO A CA 1
ATOM 679 C C . PRO A 1 87 ? 12.169 -6.627 4.443 1.00 96.69 87 PRO A C 1
ATOM 681 O O . PRO A 1 87 ? 12.986 -5.797 4.043 1.00 96.69 87 PRO A O 1
ATOM 684 N N . ARG A 1 88 ? 11.522 -6.462 5.602 1.00 94.69 88 ARG A N 1
ATOM 685 C CA . ARG A 1 88 ? 11.675 -5.263 6.444 1.00 94.69 88 ARG A CA 1
ATOM 686 C C . ARG A 1 88 ? 12.409 -5.597 7.732 1.00 94.69 88 ARG A C 1
ATOM 688 O O . ARG A 1 88 ? 11.941 -6.420 8.515 1.00 94.69 88 ARG A O 1
ATOM 695 N N . GLY A 1 89 ? 13.487 -4.872 8.036 1.00 92.94 89 GLY A N 1
ATOM 696 C CA . GLY A 1 89 ? 14.163 -4.993 9.336 1.00 92.94 89 GLY A CA 1
ATOM 697 C C . GLY A 1 89 ? 13.212 -4.746 10.518 1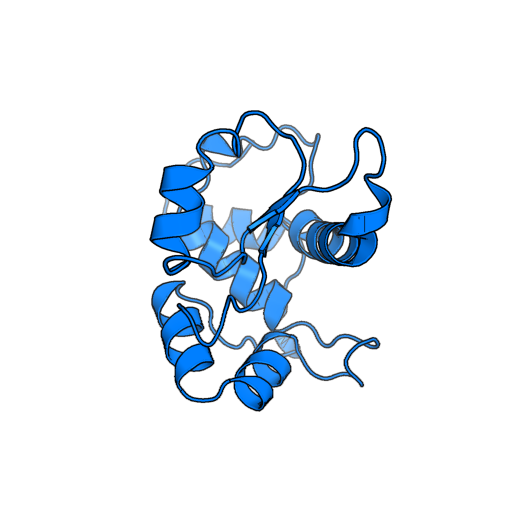.00 92.94 89 GLY A C 1
ATOM 698 O O . GLY A 1 89 ? 13.238 -5.478 11.501 1.00 92.94 89 GLY A O 1
ATOM 699 N N . ALA A 1 90 ? 12.279 -3.795 10.374 1.00 90.75 90 ALA A N 1
ATOM 700 C CA . ALA A 1 90 ? 11.247 -3.505 11.375 1.00 90.75 90 ALA A CA 1
ATOM 701 C C . ALA A 1 90 ? 10.251 -4.659 11.618 1.00 90.75 90 ALA A C 1
ATOM 703 O O . ALA A 1 90 ? 9.549 -4.645 12.624 1.00 90.75 90 ALA A O 1
ATOM 704 N N . LEU A 1 91 ? 10.189 -5.646 10.718 1.00 92.31 91 LEU A N 1
ATOM 705 C CA . LEU A 1 91 ? 9.364 -6.852 10.835 1.00 92.31 91 LEU A CA 1
ATOM 706 C C . LEU A 1 91 ? 10.220 -8.102 11.105 1.00 92.31 91 LEU A C 1
ATOM 708 O O . LEU A 1 91 ? 9.822 -9.210 10.755 1.00 92.31 91 LEU A O 1
ATOM 712 N N . GLY A 1 92 ? 11.427 -7.943 11.663 1.00 94.44 92 GLY A N 1
ATOM 713 C CA . GLY A 1 92 ? 12.341 -9.067 11.895 1.00 94.44 92 GLY A CA 1
ATOM 714 C C . GLY A 1 92 ? 12.765 -9.763 10.598 1.00 94.44 92 GLY A C 1
ATOM 715 O O . GLY A 1 92 ? 12.909 -10.980 10.575 1.00 94.44 92 GLY A O 1
ATOM 716 N N . PHE A 1 93 ? 12.908 -8.992 9.514 1.00 94.31 93 PHE A N 1
ATOM 717 C CA . PHE A 1 93 ? 13.185 -9.468 8.154 1.00 94.31 93 PHE A CA 1
ATOM 718 C C . PHE A 1 93 ? 12.078 -10.337 7.531 1.00 94.31 93 PHE A C 1
ATOM 720 O O . PHE A 1 93 ? 12.294 -10.951 6.489 1.00 94.31 93 PHE A O 1
ATOM 727 N N . ALA A 1 94 ? 10.868 -10.348 8.099 1.00 96.50 94 ALA A N 1
ATOM 728 C CA . ALA A 1 94 ? 9.687 -10.812 7.377 1.00 96.50 94 ALA A CA 1
ATOM 729 C C . ALA A 1 94 ? 9.254 -9.785 6.313 1.00 96.50 94 ALA A C 1
ATOM 731 O O . ALA A 1 94 ? 9.528 -8.584 6.424 1.00 96.50 94 ALA A O 1
ATOM 732 N N . THR A 1 95 ? 8.550 -10.261 5.287 1.00 97.62 95 THR A N 1
ATOM 733 C CA . THR A 1 95 ? 7.895 -9.398 4.297 1.00 97.62 95 THR A CA 1
ATOM 734 C C . THR A 1 95 ? 6.561 -8.880 4.854 1.00 97.62 95 THR A C 1
ATOM 736 O O . THR A 1 95 ? 5.923 -9.583 5.651 1.00 97.62 95 THR A O 1
ATOM 739 N N . PRO A 1 96 ? 6.106 -7.674 4.463 1.00 97.00 96 PRO A N 1
ATOM 740 C CA . PRO A 1 96 ? 4.784 -7.175 4.830 1.00 97.00 96 PRO A CA 1
ATOM 741 C C . PRO A 1 96 ? 3.653 -8.155 4.500 1.00 97.00 96 PRO A C 1
ATOM 743 O O . PRO A 1 96 ? 2.803 -8.392 5.356 1.00 97.00 96 PRO A O 1
ATOM 746 N N . ALA A 1 97 ? 3.679 -8.786 3.320 1.00 97.50 97 ALA A N 1
ATOM 747 C CA . ALA A 1 97 ? 2.662 -9.755 2.915 1.00 97.50 97 ALA A CA 1
ATOM 748 C C . ALA A 1 97 ? 2.630 -10.976 3.852 1.00 97.50 97 ALA A C 1
ATOM 750 O O . ALA A 1 97 ? 1.571 -11.373 4.340 1.00 97.50 97 ALA A O 1
ATOM 751 N N . ARG A 1 98 ? 3.800 -11.523 4.212 1.00 97.44 98 ARG A N 1
ATOM 752 C CA . ARG A 1 98 ? 3.898 -12.638 5.166 1.00 97.44 98 ARG A CA 1
ATOM 753 C C . ARG A 1 98 ? 3.415 -12.248 6.560 1.00 97.44 98 ARG A C 1
ATOM 755 O O . ARG A 1 98 ? 2.699 -13.022 7.193 1.00 97.44 98 ARG A O 1
ATOM 762 N N . ALA A 1 99 ? 3.804 -11.072 7.051 1.00 96.75 99 ALA A N 1
ATOM 763 C CA . ALA A 1 99 ? 3.360 -10.580 8.353 1.00 96.75 99 ALA A CA 1
ATOM 764 C C . ALA A 1 99 ? 1.835 -10.374 8.383 1.00 96.75 99 ALA A C 1
ATOM 766 O O . ALA A 1 99 ? 1.176 -10.751 9.352 1.00 96.75 99 ALA A O 1
ATOM 767 N N . PHE A 1 100 ? 1.267 -9.840 7.300 1.00 95.75 100 PHE A N 1
ATOM 768 C CA . PHE A 1 100 ? -0.169 -9.626 7.146 1.00 95.75 100 PHE A CA 1
ATOM 769 C C . PHE A 1 100 ? -0.954 -10.945 7.172 1.00 95.75 100 PHE A C 1
ATOM 771 O O . PHE A 1 100 ? -1.896 -11.084 7.957 1.00 95.75 100 PHE A O 1
ATOM 778 N N . ARG A 1 101 ? -0.503 -11.952 6.411 1.00 96.62 101 ARG A N 1
ATOM 779 C CA . ARG A 1 101 ? -1.066 -13.314 6.425 1.00 96.62 101 ARG A CA 1
ATOM 780 C C . ARG A 1 101 ? -0.980 -13.974 7.795 1.00 96.62 101 ARG A C 1
ATOM 782 O O . ARG A 1 101 ? -1.968 -14.524 8.269 1.00 96.62 101 ARG A O 1
ATOM 789 N N . ALA A 1 102 ? 0.162 -13.868 8.472 1.00 96.44 102 ALA A N 1
ATOM 790 C CA . ALA A 1 102 ? 0.324 -14.415 9.818 1.00 96.44 102 ALA A CA 1
ATOM 791 C C . ALA A 1 102 ? -0.644 -13.779 10.834 1.00 96.44 102 ALA A C 1
ATOM 793 O O . ALA A 1 102 ? -1.096 -14.449 11.759 1.00 96.44 102 ALA A O 1
ATOM 794 N N . MET A 1 103 ? -0.976 -12.496 10.658 1.00 94.00 103 MET A N 1
ATOM 795 C CA . MET A 1 103 ? -1.860 -11.761 11.562 1.00 94.00 103 MET A CA 1
ATOM 796 C C . MET A 1 103 ? -3.350 -12.035 11.312 1.00 94.00 103 MET A C 1
ATOM 798 O O . MET A 1 103 ? -4.133 -12.065 12.263 1.00 94.00 103 MET A O 1
ATOM 802 N N . LEU A 1 104 ? -3.767 -12.187 10.051 1.00 94.56 104 LEU A N 1
ATOM 803 C CA . LEU A 1 104 ? -5.189 -12.183 9.677 1.00 94.56 104 LEU A CA 1
ATOM 804 C C . LEU A 1 104 ? -5.666 -13.441 8.936 1.00 94.56 104 LEU A C 1
ATOM 806 O O . LEU A 1 104 ? -6.877 -13.634 8.798 1.00 94.56 104 LEU A O 1
ATOM 810 N N . GLY A 1 105 ? -4.760 -14.334 8.537 1.00 95.56 105 GLY A N 1
ATOM 811 C CA . GLY A 1 105 ? -5.080 -15.604 7.886 1.00 95.56 105 GLY A CA 1
ATOM 812 C C . GLY A 1 105 ? -5.871 -15.406 6.594 1.00 95.56 105 GLY A C 1
ATOM 813 O O . GLY A 1 105 ? -5.507 -14.582 5.761 1.00 95.56 105 GLY A O 1
ATOM 814 N N . ALA A 1 106 ? -6.990 -16.123 6.456 1.00 95.44 106 ALA A N 1
ATOM 815 C CA . ALA A 1 106 ? -7.842 -16.082 5.264 1.00 95.44 106 ALA A CA 1
ATOM 816 C C . ALA A 1 106 ? -8.346 -14.673 4.892 1.00 95.44 106 ALA A C 1
ATOM 818 O O . ALA A 1 106 ? -8.538 -14.395 3.713 1.00 95.44 106 ALA A O 1
ATOM 819 N N . ASP A 1 107 ? -8.523 -13.772 5.868 1.00 94.44 107 ASP A N 1
ATOM 820 C CA . ASP A 1 107 ? -8.916 -12.385 5.579 1.00 94.44 107 ASP A CA 1
ATOM 821 C C . ASP A 1 107 ? -7.804 -11.625 4.832 1.00 94.44 107 ASP A C 1
ATOM 823 O O . ASP A 1 107 ? -8.096 -10.768 3.999 1.00 94.44 107 ASP A O 1
ATOM 827 N N . ALA A 1 108 ? -6.534 -11.918 5.140 1.00 95.44 108 ALA A N 1
ATOM 828 C CA . ALA A 1 108 ? -5.400 -11.328 4.438 1.00 95.44 108 ALA A CA 1
ATOM 829 C C . ALA A 1 108 ? -5.266 -11.892 3.023 1.00 95.44 108 ALA A C 1
ATOM 831 O O . ALA A 1 108 ? -5.090 -11.105 2.100 1.00 95.44 108 ALA A O 1
ATOM 832 N N . GLU A 1 109 ? -5.407 -13.211 2.849 1.00 95.69 109 GLU A N 1
ATOM 833 C CA . GLU A 1 109 ? -5.369 -13.836 1.516 1.00 95.69 109 GLU A CA 1
ATOM 834 C C . GLU A 1 109 ? -6.445 -13.247 0.603 1.00 95.69 109 GLU A C 1
ATOM 836 O O . GLU A 1 109 ? -6.133 -12.740 -0.467 1.00 95.69 109 GLU A O 1
ATOM 841 N N . ALA A 1 110 ? -7.693 -13.180 1.077 1.00 95.31 110 ALA A N 1
ATOM 842 C CA . ALA A 1 110 ? -8.797 -12.633 0.292 1.00 95.31 110 ALA A CA 1
ATOM 843 C C . ALA A 1 110 ? -8.560 -11.178 -0.150 1.00 95.31 110 ALA A C 1
ATOM 845 O O . ALA A 1 110 ? -9.012 -10.776 -1.220 1.00 95.31 110 ALA A O 1
ATOM 846 N N . LEU A 1 111 ? -7.871 -10.373 0.666 1.00 94.44 111 LEU A N 1
ATOM 847 C CA . LEU A 1 111 ? -7.534 -8.995 0.308 1.00 94.44 111 LEU A CA 1
ATOM 848 C C . LEU A 1 111 ? -6.370 -8.915 -0.675 1.00 94.44 111 LEU A C 1
ATOM 850 O O . LEU A 1 111 ? -6.444 -8.128 -1.613 1.00 94.44 111 LEU A O 1
ATOM 854 N N . LEU A 1 112 ? -5.310 -9.695 -0.465 1.00 96.69 112 LEU A N 1
ATOM 855 C CA . LEU A 1 112 ? -4.179 -9.733 -1.389 1.00 96.69 112 LEU A CA 1
ATOM 856 C C . LEU A 1 112 ? -4.646 -10.196 -2.775 1.00 96.69 112 LEU A C 1
ATOM 858 O O . LEU A 1 112 ? -4.370 -9.504 -3.753 1.00 96.69 112 LEU A O 1
ATOM 862 N N . ASP A 1 113 ? -5.471 -11.243 -2.837 1.00 97.19 113 ASP A N 1
ATOM 863 C CA . ASP A 1 113 ? -6.088 -11.730 -4.074 1.00 97.19 113 ASP A CA 1
ATOM 864 C C . ASP A 1 113 ? -6.970 -10.658 -4.730 1.00 97.19 113 ASP A C 1
ATOM 866 O O . ASP A 1 113 ? -6.845 -10.387 -5.924 1.00 97.19 113 ASP A O 1
ATOM 870 N N . ALA A 1 114 ? -7.835 -9.990 -3.957 1.00 96.00 114 ALA A N 1
ATOM 871 C CA . ALA A 1 114 ? -8.719 -8.948 -4.484 1.00 96.00 114 ALA A CA 1
ATOM 872 C C . ALA A 1 114 ? -7.958 -7.743 -5.067 1.00 96.00 114 ALA A C 1
ATOM 874 O O . ALA A 1 114 ? -8.449 -7.102 -5.997 1.00 96.00 114 ALA A O 1
ATOM 875 N N . TYR A 1 115 ? -6.773 -7.431 -4.534 1.00 96.06 115 TYR A N 1
ATOM 876 C CA . TYR A 1 115 ? -5.901 -6.373 -5.048 1.00 96.06 115 TYR A CA 1
ATOM 877 C C . TYR A 1 115 ? -4.875 -6.869 -6.081 1.00 96.06 115 TYR A C 1
ATOM 879 O O . TYR A 1 115 ? -4.087 -6.060 -6.578 1.00 96.06 115 TYR A O 1
ATOM 887 N N . GLY A 1 116 ? -4.871 -8.162 -6.422 1.00 97.81 116 GLY A N 1
ATOM 888 C CA . GLY A 1 116 ? -3.897 -8.760 -7.338 1.00 97.81 116 GLY A CA 1
ATOM 889 C C . GLY A 1 116 ? -2.456 -8.660 -6.831 1.00 97.81 116 GLY A C 1
ATOM 890 O O . GLY A 1 116 ? -1.545 -8.419 -7.617 1.00 97.81 116 GLY A O 1
ATOM 891 N N . VAL A 1 117 ? -2.254 -8.738 -5.514 1.00 98.19 117 VAL A N 1
ATOM 892 C CA . VAL A 1 117 ? -0.930 -8.667 -4.887 1.00 98.19 117 VAL A CA 1
ATOM 893 C C . VAL A 1 117 ? -0.369 -10.074 -4.736 1.00 98.19 117 VAL A C 1
ATOM 895 O O . VAL A 1 117 ? -0.896 -10.882 -3.975 1.00 98.19 117 VAL A O 1
ATOM 898 N N . GLU A 1 118 ? 0.740 -10.334 -5.416 1.00 97.69 118 GLU A N 1
ATOM 899 C CA . GLU A 1 118 ? 1.416 -11.629 -5.441 1.00 97.69 118 GLU A CA 1
ATOM 900 C C . GLU A 1 118 ? 2.737 -11.591 -4.655 1.00 97.69 118 GLU A C 1
ATOM 902 O O . GLU A 1 118 ? 3.335 -10.530 -4.441 1.00 97.69 118 GLU A O 1
ATOM 907 N N . ASP A 1 119 ? 3.199 -12.761 -4.205 1.00 98.06 119 ASP A N 1
ATOM 908 C CA . ASP A 1 119 ? 4.517 -12.892 -3.582 1.00 98.06 119 ASP A CA 1
ATOM 909 C C . ASP A 1 119 ? 5.608 -12.921 -4.658 1.00 98.06 119 ASP A C 1
ATOM 911 O O . ASP A 1 119 ? 5.610 -13.779 -5.538 1.00 98.06 119 ASP A O 1
ATOM 915 N N . VAL A 1 120 ? 6.578 -12.018 -4.541 1.00 98.38 120 VAL A N 1
ATOM 916 C CA . VAL A 1 120 ? 7.729 -11.933 -5.444 1.00 98.38 120 VAL A CA 1
ATOM 917 C C . VAL A 1 120 ? 8.965 -12.504 -4.742 1.00 98.38 120 VAL A C 1
ATOM 919 O O . VAL A 1 120 ? 9.315 -12.043 -3.647 1.00 98.38 120 VAL A O 1
ATOM 922 N N . PRO A 1 121 ? 9.666 -13.489 -5.333 1.00 97.81 121 PRO A N 1
ATOM 923 C CA . PRO A 1 121 ? 10.917 -13.995 -4.782 1.00 97.81 121 PRO A CA 1
ATOM 924 C C . PRO A 1 121 ? 11.951 -12.881 -4.591 1.00 97.81 121 PRO A C 1
ATOM 926 O O . PRO A 1 121 ? 12.085 -11.987 -5.420 1.00 97.81 121 PRO A O 1
ATOM 929 N N . VAL A 1 122 ? 12.758 -12.959 -3.528 1.00 95.38 122 VAL A N 1
ATOM 930 C CA . VAL A 1 122 ? 13.738 -11.901 -3.197 1.00 95.38 122 VAL A CA 1
ATOM 931 C C . VAL A 1 122 ? 14.719 -11.626 -4.345 1.00 95.38 122 VAL A C 1
ATOM 933 O O . VAL A 1 122 ? 15.088 -10.478 -4.567 1.00 95.38 122 VAL A O 1
ATOM 936 N N . GLY A 1 123 ? 15.119 -12.661 -5.091 1.00 97.31 123 GLY A N 1
ATOM 937 C CA . GLY A 1 123 ? 16.009 -12.525 -6.253 1.00 97.31 123 GLY A CA 1
ATOM 938 C C . GLY A 1 123 ? 15.372 -11.847 -7.471 1.00 97.31 123 GLY A C 1
ATOM 939 O O . GLY A 1 123 ? 16.091 -11.454 -8.383 1.00 97.31 123 GLY A O 1
ATOM 940 N N . GLU A 1 124 ? 14.049 -11.695 -7.476 1.00 97.56 124 GLU A N 1
ATOM 941 C CA . GLU A 1 124 ? 13.253 -11.120 -8.566 1.00 97.56 124 GLU A CA 1
ATOM 942 C C . GLU A 1 124 ? 12.687 -9.737 -8.201 1.00 97.56 124 GLU A C 1
ATOM 944 O O . GLU A 1 124 ? 12.028 -9.087 -9.013 1.00 97.56 124 GLU A O 1
ATOM 949 N N . LEU A 1 125 ? 12.960 -9.245 -6.987 1.00 97.94 125 LEU A N 1
ATOM 950 C CA . LEU A 1 125 ? 12.507 -7.929 -6.553 1.00 97.94 125 LEU A CA 1
ATOM 951 C C . LEU A 1 125 ? 13.164 -6.813 -7.372 1.00 97.94 125 LEU A C 1
ATOM 953 O O . LEU A 1 125 ? 14.345 -6.513 -7.216 1.00 97.94 125 LEU A O 1
ATOM 957 N N . ASP A 1 126 ? 12.355 -6.110 -8.159 1.00 98.12 126 ASP A N 1
ATOM 958 C CA . ASP A 1 126 ? 12.686 -4.798 -8.711 1.00 98.12 126 ASP A CA 1
ATOM 959 C C . ASP A 1 126 ? 11.898 -3.698 -7.982 1.00 98.12 126 ASP A C 1
ATOM 961 O O . ASP A 1 126 ? 10.675 -3.632 -8.047 1.00 98.12 126 ASP A O 1
ATOM 965 N N . LEU A 1 127 ? 12.607 -2.828 -7.263 1.00 97.19 127 LEU A N 1
ATOM 966 C CA . LEU A 1 127 ? 12.025 -1.687 -6.545 1.00 97.19 127 LEU A CA 1
ATOM 967 C C . LEU A 1 127 ? 12.343 -0.359 -7.237 1.00 97.19 127 LEU A C 1
ATOM 969 O O . LEU A 1 127 ? 12.364 0.693 -6.602 1.00 97.19 127 LEU A O 1
ATOM 973 N N . THR A 1 128 ? 12.641 -0.396 -8.531 1.00 96.00 128 THR A N 1
ATOM 974 C CA . THR A 1 128 ? 12.943 0.791 -9.325 1.00 96.00 128 THR A CA 1
ATOM 975 C C . THR A 1 128 ? 11.729 1.224 -10.149 1.00 96.00 128 THR A C 1
ATOM 977 O O . THR A 1 128 ? 10.854 0.413 -10.459 1.00 96.00 128 THR A O 1
ATOM 980 N N . PRO A 1 129 ? 11.679 2.490 -10.605 1.00 94.06 129 PRO A N 1
ATOM 981 C CA . PRO A 1 129 ? 10.641 2.931 -11.539 1.00 94.06 129 PRO A CA 1
ATOM 982 C C . PRO A 1 129 ? 10.660 2.173 -12.877 1.00 94.06 129 PRO A C 1
ATOM 984 O O . PRO A 1 129 ? 9.662 2.165 -13.597 1.00 94.06 129 PRO A O 1
ATOM 987 N N . GLY A 1 130 ? 11.788 1.532 -13.215 1.00 95.56 130 GLY A N 1
ATOM 988 C CA . GLY A 1 130 ? 11.949 0.757 -14.442 1.00 95.56 130 GLY A CA 1
ATOM 989 C C . GLY A 1 130 ? 11.003 -0.439 -14.525 1.00 95.56 130 GLY A C 1
ATOM 990 O O . GLY A 1 130 ? 10.553 -0.753 -15.623 1.00 95.56 130 GLY A O 1
ATOM 991 N N . LEU A 1 131 ? 10.638 -1.051 -13.392 1.00 97.50 131 LEU A N 1
ATOM 992 C CA . LEU A 1 131 ? 9.661 -2.141 -13.351 1.00 97.50 131 LEU A CA 1
ATOM 993 C C . LEU A 1 131 ? 8.328 -1.726 -13.984 1.00 97.50 131 LEU A C 1
ATOM 995 O O . LEU A 1 131 ? 7.834 -2.388 -14.894 1.00 97.50 131 LEU A O 1
ATOM 999 N N . ILE A 1 132 ? 7.768 -0.608 -13.517 1.00 96.88 132 ILE A N 1
ATOM 1000 C CA . ILE A 1 132 ? 6.464 -0.118 -13.974 1.00 96.88 132 ILE A CA 1
ATOM 1001 C C . ILE A 1 132 ? 6.539 0.314 -15.438 1.00 96.88 132 ILE A C 1
ATOM 1003 O O . ILE A 1 132 ? 5.627 0.031 -16.208 1.00 96.88 132 ILE A O 1
ATOM 1007 N N . ALA A 1 133 ? 7.637 0.959 -15.844 1.00 95.31 133 ALA A N 1
ATOM 1008 C CA . ALA A 1 133 ? 7.832 1.367 -17.231 1.00 95.31 133 ALA A CA 1
ATOM 1009 C C . ALA A 1 133 ? 7.835 0.166 -18.195 1.00 95.31 133 ALA A C 1
ATOM 1011 O O . ALA A 1 133 ? 7.087 0.183 -19.170 1.00 95.31 133 ALA A O 1
ATOM 1012 N N . ARG A 1 134 ? 8.610 -0.886 -17.889 1.00 97.44 134 ARG A N 1
ATOM 1013 C CA . ARG A 1 134 ? 8.679 -2.103 -18.717 1.00 97.44 134 ARG A CA 1
ATOM 1014 C C . ARG A 1 134 ? 7.338 -2.832 -18.769 1.00 97.44 134 ARG A C 1
ATOM 1016 O O . ARG A 1 134 ? 6.861 -3.144 -19.851 1.00 97.44 134 ARG A O 1
ATOM 1023 N N . ALA A 1 135 ? 6.684 -3.017 -17.622 1.00 97.31 135 ALA A N 1
ATOM 1024 C CA . ALA A 1 135 ? 5.390 -3.695 -17.570 1.00 97.31 135 ALA A CA 1
ATOM 1025 C C . ALA A 1 135 ? 4.297 -2.949 -18.355 1.00 97.31 135 ALA A C 1
ATOM 1027 O O . ALA A 1 135 ? 3.418 -3.571 -18.946 1.00 97.31 135 ALA A O 1
ATOM 1028 N N . ARG A 1 136 ? 4.338 -1.610 -18.379 1.00 96.75 136 ARG A N 1
ATOM 1029 C CA . ARG A 1 136 ? 3.435 -0.800 -19.210 1.00 96.75 136 ARG A CA 1
ATOM 1030 C C . ARG A 1 136 ? 3.741 -0.950 -20.695 1.00 96.75 136 ARG A C 1
ATOM 1032 O O . ARG A 1 136 ? 2.813 -1.140 -21.473 1.00 96.75 136 ARG A O 1
ATOM 1039 N N . GLU A 1 137 ? 5.015 -0.906 -21.076 1.00 97.19 137 GLU A N 1
ATOM 1040 C CA . GLU A 1 137 ? 5.453 -1.113 -22.461 1.00 97.19 137 GLU A CA 1
ATOM 1041 C C . GLU A 1 137 ? 5.008 -2.481 -22.997 1.00 97.19 137 GLU A C 1
ATOM 1043 O O . GLU A 1 137 ? 4.424 -2.554 -24.076 1.00 97.19 137 GLU A O 1
ATOM 1048 N N . GLU A 1 138 ? 5.180 -3.546 -22.211 1.00 97.44 138 GLU A N 1
ATOM 1049 C CA . GLU A 1 138 ? 4.747 -4.908 -22.556 1.00 97.44 138 GLU A CA 1
ATOM 1050 C C . GLU A 1 138 ? 3.232 -5.014 -22.786 1.00 97.44 138 GLU A C 1
ATOM 1052 O O . GLU A 1 138 ? 2.783 -5.775 -23.644 1.00 97.44 138 GLU A O 1
ATOM 1057 N N . ARG A 1 139 ? 2.435 -4.226 -22.055 1.00 97.00 139 ARG A N 1
ATOM 1058 C CA . ARG A 1 139 ? 0.976 -4.145 -22.236 1.00 97.00 139 ARG A CA 1
ATOM 1059 C C . ARG A 1 139 ? 0.547 -3.178 -23.343 1.00 97.00 139 ARG A C 1
ATOM 1061 O O . ARG A 1 139 ? -0.629 -3.160 -23.698 1.00 97.00 139 ARG A O 1
ATOM 1068 N N . GLY A 1 140 ? 1.467 -2.381 -23.888 1.00 96.69 140 GLY A N 1
ATOM 1069 C CA . GLY A 1 140 ? 1.161 -1.309 -24.839 1.00 96.69 140 GLY A CA 1
ATOM 1070 C C .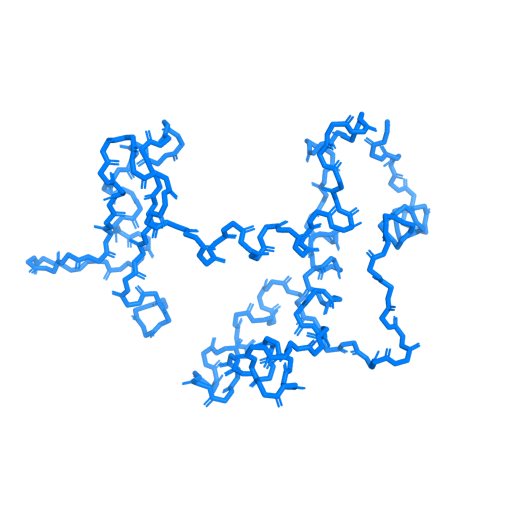 GLY A 1 140 ? 0.529 -0.064 -24.201 1.00 96.69 140 GLY A C 1
ATOM 1071 O O . GLY A 1 140 ? -0.057 0.759 -24.907 1.00 96.69 140 GLY A O 1
ATOM 1072 N N . ASP A 1 141 ? 0.638 0.093 -22.881 1.00 96.31 141 ASP A N 1
ATOM 1073 C CA . ASP A 1 141 ? 0.144 1.265 -22.162 1.00 96.31 141 ASP A CA 1
ATOM 1074 C C . ASP A 1 141 ? 1.051 2.483 -22.417 1.00 96.31 141 ASP A C 1
ATOM 1076 O O . ASP A 1 141 ? 2.278 2.382 -22.463 1.00 96.31 141 ASP A O 1
ATOM 1080 N N . ALA A 1 142 ? 0.463 3.682 -22.500 1.00 94.12 142 ALA A N 1
ATOM 1081 C CA . ALA A 1 142 ? 1.239 4.921 -22.606 1.00 94.12 142 ALA A CA 1
ATOM 1082 C C . ALA A 1 142 ? 2.204 5.087 -21.411 1.00 94.12 142 ALA A C 1
ATOM 1084 O O . ALA A 1 142 ? 1.852 4.697 -20.293 1.00 94.12 142 ALA A O 1
ATOM 1085 N N . PRO A 1 143 ? 3.381 5.716 -21.573 1.00 92.69 143 PRO A N 1
ATOM 1086 C CA . PRO A 1 143 ? 4.285 5.950 -20.454 1.00 92.69 143 PRO A CA 1
ATOM 1087 C C . PRO A 1 143 ? 3.644 6.848 -19.385 1.00 92.69 143 PRO A C 1
ATOM 1089 O O . PRO A 1 143 ? 2.743 7.651 -19.655 1.00 92.69 143 PRO A O 1
ATOM 1092 N N . LEU A 1 144 ? 4.129 6.722 -18.148 1.00 91.44 144 LEU A N 1
ATOM 1093 C CA . LEU A 1 144 ? 3.708 7.605 -17.059 1.00 91.44 144 LEU A CA 1
ATOM 1094 C C . LEU A 1 144 ? 4.316 9.009 -17.175 1.00 91.44 144 LEU A C 1
ATOM 1096 O O . LEU A 1 144 ? 3.793 9.921 -16.549 1.00 91.44 144 LEU A O 1
ATOM 1100 N N . SER A 1 145 ? 5.390 9.204 -17.943 1.00 87.56 145 SER A N 1
ATOM 1101 C CA . SER A 1 145 ? 5.949 10.533 -18.239 1.00 87.56 145 SER A CA 1
ATOM 1102 C C . SER A 1 145 ? 5.129 11.329 -19.256 1.00 87.56 145 SER A C 1
ATOM 1104 O O . SER A 1 145 ? 4.421 10.714 -20.092 1.00 87.56 145 SER A O 1
#

Radius of gyration: 17.02 Å; chains: 1; bounding box: 40×36×44 Å

Foldseek 3Di:
DCVQQVADEDEPDPVCVPVVVVCVVNPPDVPGHRYHYDDVPPPVVCVVVVVLVVLLCQQVPPPPQFQPVLDDLVLVLQSQLLSQQQQDVVVVRHGNLVVQCVVRPPVSVVVNVVSNHHHDDPVRRDSHNVSSQVVCVVVVRDGRD